Protein AF-A0A7I8ECK7-F1 (afdb_monomer_lite)

Secondary structure (DSSP, 8-state):
----TT---HHHHHHHHHHHH-THHHHHHHHHHHHHH-PPPPPHHHHHHHHHTPPPPPSSTT---

Structure (mmCIF, N/CA/C/O backbone):
data_AF-A0A7I8ECK7-F1
#
_entry.id   AF-A0A7I8ECK7-F1
#
loop_
_atom_site.group_PDB
_atom_site.id
_atom_site.type_symbol
_atom_site.label_atom_id
_atom_site.label_alt_id
_atom_site.label_comp_id
_atom_site.label_asym_id
_atom_site.label_entity_id
_atom_site.label_seq_id
_atom_site.pdbx_PDB_ins_code
_atom_site.Cartn_x
_atom_site.Cartn_y
_atom_site.Cartn_z
_atom_site.occupancy
_atom_site.B_iso_or_equiv
_atom_site.auth_seq_id
_atom_site.auth_comp_id
_atom_site.auth_asym_id
_atom_site.auth_atom_id
_atom_site.pdbx_PDB_model_num
ATOM 1 N N . MET A 1 1 ? 9.923 -6.477 35.379 1.00 50.03 1 MET A N 1
ATOM 2 C CA . MET A 1 1 ? 9.184 -5.791 34.295 1.00 50.03 1 MET A CA 1
ATOM 3 C C . MET A 1 1 ? 7.911 -6.573 34.025 1.00 50.03 1 MET A C 1
ATOM 5 O O . MET A 1 1 ? 7.980 -7.622 33.401 1.00 50.03 1 MET A O 1
ATOM 9 N N . PHE A 1 2 ? 6.770 -6.120 34.539 1.00 56.81 2 PHE A N 1
ATOM 10 C CA . PHE A 1 2 ? 5.486 -6.740 34.216 1.00 56.81 2 PHE A CA 1
ATOM 11 C C . PHE A 1 2 ? 4.980 -6.122 32.913 1.00 56.81 2 PHE A C 1
ATOM 13 O O . PHE A 1 2 ? 4.617 -4.948 32.877 1.00 56.81 2 PHE A O 1
ATOM 20 N N . LYS A 1 3 ? 5.024 -6.890 31.822 1.00 62.97 3 LYS A N 1
ATOM 21 C CA . LYS A 1 3 ? 4.345 -6.528 30.576 1.00 62.97 3 LYS A CA 1
ATOM 22 C C . LYS A 1 3 ? 2.854 -6.670 30.867 1.00 62.97 3 LYS A C 1
ATOM 24 O O . LYS A 1 3 ? 2.403 -7.771 31.161 1.00 62.97 3 LYS A O 1
ATOM 29 N N . ASN A 1 4 ? 2.113 -5.567 30.872 1.00 61.19 4 ASN A N 1
ATOM 30 C CA . ASN A 1 4 ? 0.675 -5.608 31.106 1.00 61.19 4 ASN A CA 1
ATOM 31 C C . ASN A 1 4 ? 0.007 -6.203 29.854 1.00 61.19 4 ASN A C 1
ATOM 33 O O . ASN A 1 4 ? -0.282 -5.492 28.898 1.00 61.19 4 ASN A O 1
ATOM 37 N N . THR A 1 5 ? -0.134 -7.529 29.815 1.00 68.38 5 THR A N 1
ATOM 38 C CA . THR A 1 5 ? -0.640 -8.293 28.660 1.00 68.38 5 THR A CA 1
ATOM 39 C C . THR A 1 5 ? -2.151 -8.181 28.470 1.00 68.38 5 THR A C 1
ATOM 41 O O . THR A 1 5 ? -2.666 -8.719 27.498 1.00 68.38 5 THR A O 1
ATOM 44 N N . GLN A 1 6 ? -2.855 -7.500 29.378 1.00 81.75 6 GLN A N 1
ATOM 45 C CA . GLN A 1 6 ? -4.316 -7.417 29.374 1.00 81.75 6 GLN A CA 1
ATOM 46 C C . GLN A 1 6 ? -4.857 -6.096 28.815 1.00 81.75 6 GLN A C 1
ATOM 48 O O . GLN A 1 6 ? -6.048 -6.000 28.524 1.00 81.75 6 GLN A O 1
ATOM 53 N N . TYR A 1 7 ? -4.018 -5.065 28.673 1.00 88.12 7 TYR A N 1
ATOM 54 C CA . TYR A 1 7 ? -4.487 -3.796 28.127 1.00 88.12 7 TYR A CA 1
ATOM 55 C C . TYR A 1 7 ? -4.784 -3.934 26.631 1.00 88.12 7 TYR A C 1
ATOM 57 O O . TYR A 1 7 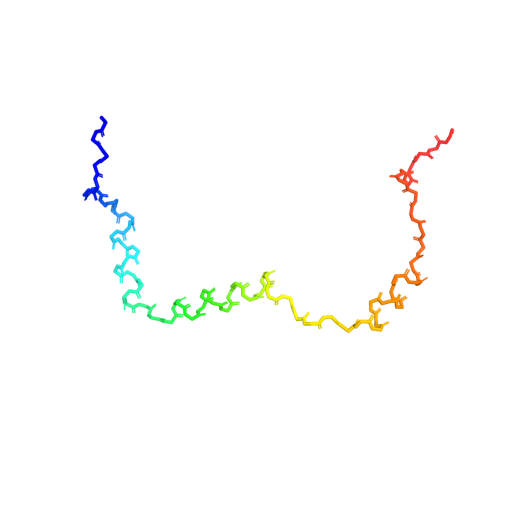? -3.900 -4.263 25.839 1.00 88.12 7 TYR A O 1
ATOM 65 N N . VAL A 1 8 ? -6.022 -3.622 26.254 1.00 88.88 8 VAL A N 1
ATOM 66 C CA . VAL A 1 8 ? -6.466 -3.485 24.867 1.00 88.88 8 VAL A CA 1
ATOM 67 C C . VAL A 1 8 ? -6.946 -2.050 24.685 1.00 88.88 8 VAL A C 1
ATOM 69 O O . VAL A 1 8 ? -7.842 -1.612 25.406 1.00 88.88 8 VAL A O 1
ATOM 72 N N . SER A 1 9 ? -6.353 -1.317 23.739 1.00 94.44 9 SER A N 1
ATOM 73 C CA . SER A 1 9 ? -6.758 0.064 23.455 1.00 94.44 9 SER A CA 1
ATOM 74 C C . SER A 1 9 ? -8.184 0.132 22.911 1.00 94.44 9 SER A C 1
ATOM 76 O O . SER A 1 9 ? -8.639 -0.789 22.230 1.00 94.44 9 SER A O 1
ATOM 78 N N . GLU A 1 10 ? -8.864 1.253 23.144 1.00 96.25 10 GLU A N 1
ATOM 79 C CA . GLU A 1 10 ? -10.203 1.509 22.594 1.00 96.25 10 GLU A CA 1
ATOM 80 C C . GLU A 1 10 ? -10.227 1.365 21.071 1.00 96.25 10 GLU A C 1
ATOM 82 O O . GLU A 1 10 ? -11.123 0.739 20.515 1.00 96.25 10 GLU A O 1
ATOM 87 N N . PHE A 1 11 ? -9.183 1.850 20.394 1.00 96.69 11 PHE A N 1
ATOM 88 C CA . PHE A 1 11 ? -9.035 1.685 18.951 1.00 96.69 11 PHE A CA 1
ATOM 89 C C . PHE A 1 11 ? -9.000 0.211 18.529 1.00 96.69 11 PHE A C 1
ATOM 91 O O . PHE A 1 11 ? -9.622 -0.163 17.539 1.00 96.69 11 PHE A O 1
ATOM 98 N N . THR A 1 12 ? -8.304 -0.645 19.283 1.00 95.31 12 THR A N 1
ATOM 99 C CA . THR A 1 12 ? -8.255 -2.082 18.973 1.00 95.31 12 THR A CA 1
ATOM 100 C C . THR A 1 12 ? -9.633 -2.721 19.124 1.00 95.31 12 THR A C 1
ATOM 102 O O . THR A 1 12 ? -10.031 -3.507 18.269 1.00 95.31 12 THR A O 1
ATOM 105 N N . GLN A 1 13 ? -10.375 -2.357 20.173 1.00 96.12 13 GLN A N 1
ATOM 106 C CA . GLN A 1 13 ? -11.739 -2.849 20.392 1.00 96.12 13 GLN A CA 1
ATOM 107 C C . GLN A 1 13 ? -12.680 -2.386 19.270 1.00 96.12 13 GLN A C 1
ATOM 109 O O . GLN A 1 13 ? -13.422 -3.193 18.715 1.00 96.12 13 GLN A O 1
ATOM 114 N N . PHE A 1 14 ? -12.587 -1.113 18.874 1.00 97.25 14 PHE A N 1
ATOM 115 C CA . PHE A 1 14 ? -13.330 -0.554 17.745 1.00 97.25 14 PHE A CA 1
ATOM 116 C C . PHE A 1 14 ? -13.040 -1.305 16.440 1.00 97.25 14 PHE A C 1
ATOM 118 O O . PHE A 1 14 ? -13.965 -1.752 15.766 1.00 97.25 14 PHE A O 1
ATOM 125 N N . MET A 1 15 ? -11.761 -1.487 16.100 1.00 96.69 15 MET A N 1
ATOM 126 C CA . MET A 1 15 ? -11.366 -2.174 14.869 1.00 96.69 15 MET A CA 1
ATOM 127 C C . MET A 1 15 ? -11.839 -3.629 14.845 1.00 96.69 15 MET A C 1
ATOM 129 O O . MET A 1 15 ? -12.215 -4.122 13.786 1.00 96.69 15 MET A O 1
ATOM 133 N N . GLN A 1 16 ? -11.846 -4.316 15.992 1.00 95.25 16 GLN A N 1
ATOM 134 C CA . GLN A 1 16 ? -12.382 -5.675 16.087 1.00 95.25 16 GLN A CA 1
ATOM 135 C C . GLN A 1 16 ? -13.879 -5.720 15.767 1.00 95.25 16 GLN A C 1
ATOM 137 O O . GLN A 1 16 ? -14.278 -6.549 14.955 1.00 95.25 16 GLN A O 1
ATOM 142 N N . GLY A 1 17 ? -14.682 -4.819 16.343 1.00 97.12 17 GLY A N 1
ATOM 143 C CA . GLY A 1 17 ? -16.113 -4.729 16.029 1.00 97.12 17 GLY A CA 1
ATOM 144 C C . GLY A 1 17 ? -16.360 -4.384 14.559 1.00 97.12 17 GLY A C 1
ATOM 145 O O . GLY A 1 17 ? -17.078 -5.093 13.863 1.00 97.12 17 GLY A O 1
ATOM 146 N N . TYR A 1 18 ? -15.661 -3.372 14.041 1.00 97.38 18 TYR A N 1
ATOM 147 C CA . TYR A 1 18 ? -15.781 -2.963 12.641 1.00 97.38 18 TYR A CA 1
ATOM 148 C C . TYR A 1 18 ? -15.487 -4.108 11.658 1.00 97.38 18 TYR A C 1
ATOM 150 O O . TYR A 1 18 ? -16.228 -4.298 10.697 1.00 97.38 18 TYR A O 1
ATOM 158 N N . LEU A 1 19 ? -14.428 -4.890 11.890 1.00 95.88 19 LEU A N 1
ATOM 159 C CA . LEU A 1 19 ? -14.075 -6.014 11.015 1.00 95.88 19 LEU A CA 1
ATOM 160 C C . LEU A 1 19 ? -15.045 -7.200 11.130 1.00 95.88 19 LEU A C 1
ATOM 162 O O . LEU A 1 19 ? -15.156 -7.968 10.178 1.00 95.88 19 LEU A O 1
ATOM 166 N N . GLN A 1 20 ? -15.735 -7.362 12.264 1.00 95.50 20 GLN A N 1
ATOM 167 C CA . GLN A 1 20 ? -16.809 -8.352 12.398 1.00 95.50 20 GLN A CA 1
ATOM 168 C C . GLN A 1 20 ? -18.044 -7.947 11.590 1.00 95.50 20 GLN A C 1
ATOM 170 O O . GLN A 1 20 ? -18.624 -8.788 10.906 1.00 95.50 20 GLN A O 1
ATOM 175 N N . ASP A 1 21 ? -18.401 -6.663 11.632 1.00 97.75 21 ASP A N 1
ATOM 176 C CA . ASP A 1 21 ? -19.568 -6.128 10.928 1.00 97.75 21 ASP A CA 1
ATOM 177 C C . ASP A 1 21 ? -19.341 -5.993 9.409 1.00 97.75 21 ASP A C 1
ATOM 179 O O . ASP A 1 21 ? -20.303 -5.986 8.642 1.00 97.75 21 ASP A O 1
ATOM 183 N N . ASN A 1 22 ? -18.080 -5.909 8.961 1.00 97.25 22 ASN A N 1
ATOM 184 C CA . ASN A 1 22 ? -17.700 -5.672 7.561 1.00 97.25 22 ASN A CA 1
ATOM 185 C C . ASN A 1 22 ? -16.725 -6.756 7.047 1.00 97.25 22 ASN A C 1
ATOM 187 O O . ASN A 1 22 ? -15.526 -6.497 6.882 1.00 97.25 22 ASN A O 1
ATOM 191 N N . PRO A 1 23 ? -17.198 -7.996 6.807 1.00 93.62 23 PRO A N 1
ATOM 192 C CA . PRO A 1 23 ? -16.340 -9.105 6.376 1.00 93.62 23 PRO A CA 1
ATOM 193 C C . PRO A 1 23 ? -15.703 -8.893 4.988 1.00 93.62 23 PRO A C 1
ATOM 195 O O . PRO A 1 23 ? -14.656 -9.468 4.692 1.00 93.62 23 PRO A O 1
ATOM 198 N N . ASP A 1 24 ? -16.294 -8.046 4.147 1.00 95.44 24 ASP A N 1
ATOM 199 C CA . ASP A 1 24 ? -15.787 -7.636 2.832 1.00 95.44 24 ASP A CA 1
ATOM 200 C C . ASP A 1 24 ? -14.471 -6.845 2.917 1.00 95.44 24 ASP A C 1
ATOM 202 O O . ASP A 1 24 ? -13.615 -6.951 2.035 1.00 95.44 24 ASP A O 1
ATOM 206 N N . VAL A 1 25 ? -14.242 -6.123 4.018 1.00 95.69 25 VAL A N 1
ATOM 207 C CA . VAL A 1 25 ? -13.001 -5.368 4.246 1.00 95.69 25 VAL A CA 1
ATOM 208 C C . VAL A 1 25 ? -11.781 -6.291 4.254 1.00 95.69 25 VAL A C 1
ATOM 210 O O . VAL A 1 25 ? -10.720 -5.910 3.757 1.00 95.69 25 VAL A O 1
ATOM 213 N N . ALA A 1 26 ? -11.910 -7.516 4.772 1.00 90.06 26 ALA A N 1
ATOM 214 C CA . ALA A 1 26 ? -10.815 -8.486 4.769 1.00 90.06 26 ALA A CA 1
ATOM 215 C C . ALA A 1 26 ? -10.393 -8.863 3.338 1.00 90.06 26 ALA A C 1
ATOM 217 O O . ALA A 1 26 ? -9.196 -8.930 3.046 1.00 90.06 26 ALA A O 1
ATOM 218 N N . GLN A 1 27 ? -11.365 -9.038 2.439 1.00 90.12 27 GLN A N 1
ATOM 219 C CA . GLN A 1 27 ? -11.120 -9.294 1.022 1.00 90.12 27 GLN A CA 1
ATOM 220 C C . GLN A 1 27 ? -10.453 -8.080 0.356 1.00 90.12 27 GLN A C 1
ATOM 222 O O . GLN A 1 27 ? -9.406 -8.221 -0.280 1.00 90.12 27 GLN A O 1
ATOM 227 N N . GLY A 1 28 ? -10.965 -6.872 0.611 1.00 91.81 28 GLY A N 1
ATOM 228 C CA . GLY A 1 28 ? -10.374 -5.630 0.103 1.00 91.81 28 GLY A CA 1
ATOM 229 C C . GLY A 1 28 ? -8.928 -5.401 0.564 1.00 91.81 28 GLY A C 1
ATOM 230 O O . GLY A 1 28 ? -8.108 -4.881 -0.189 1.00 91.81 28 GLY A O 1
ATOM 231 N N . GLN A 1 29 ? -8.556 -5.839 1.772 1.00 89.69 29 GLN A N 1
ATOM 232 C CA . GLN A 1 29 ? -7.164 -5.779 2.234 1.00 89.69 29 GLN A CA 1
ATOM 233 C C . GLN A 1 29 ? -6.232 -6.710 1.449 1.00 89.69 29 GLN A C 1
ATOM 235 O O . GLN A 1 29 ? -5.071 -6.359 1.224 1.00 89.69 29 GLN A O 1
ATOM 240 N N . VAL A 1 30 ? -6.702 -7.900 1.061 1.00 87.62 30 VAL A N 1
ATOM 241 C CA . VAL A 1 30 ? -5.926 -8.832 0.227 1.00 87.62 30 VAL A CA 1
ATOM 242 C C . VAL A 1 30 ? -5.712 -8.225 -1.157 1.00 87.62 30 VAL A C 1
ATOM 244 O O . VAL A 1 30 ? -4.571 -8.122 -1.606 1.00 87.62 30 VAL A O 1
ATOM 247 N N . GLU A 1 31 ? -6.786 -7.744 -1.780 1.00 89.25 31 GLU A N 1
ATOM 248 C CA . GLU A 1 31 ? -6.749 -7.098 -3.096 1.00 89.25 31 GLU A CA 1
ATOM 249 C C . GLU A 1 31 ? -5.870 -5.841 -3.088 1.00 89.25 31 GLU A C 1
ATOM 251 O O . GLU A 1 31 ? -5.005 -5.670 -3.946 1.00 89.25 31 GLU A O 1
ATOM 256 N N . GLY A 1 32 ? -6.004 -4.996 -2.065 1.00 88.88 32 GLY A N 1
ATOM 257 C CA . GLY A 1 32 ? -5.194 -3.790 -1.904 1.00 88.88 32 GLY A CA 1
ATOM 258 C C . GLY A 1 32 ? -3.701 -4.082 -1.732 1.00 88.88 32 GLY A C 1
ATOM 259 O O . GLY A 1 32 ? -2.864 -3.355 -2.272 1.00 88.88 32 GLY A O 1
ATOM 260 N N . ARG A 1 33 ? -3.334 -5.168 -1.031 1.00 86.94 33 ARG A N 1
ATOM 261 C CA . ARG A 1 33 ? -1.931 -5.613 -0.961 1.00 86.94 33 ARG A CA 1
ATOM 262 C C . ARG A 1 33 ? -1.418 -6.069 -2.323 1.00 86.94 33 ARG A C 1
ATOM 264 O O . ARG A 1 33 ? -0.270 -5.759 -2.646 1.00 86.94 33 ARG A O 1
ATOM 271 N N . ALA A 1 34 ? -2.250 -6.744 -3.114 1.00 83.06 34 ALA A N 1
ATOM 272 C CA . ALA A 1 34 ? -1.863 -7.202 -4.441 1.00 83.06 34 ALA A CA 1
ATOM 273 C C . ALA A 1 34 ? -1.500 -6.035 -5.374 1.00 83.06 34 ALA A C 1
ATOM 275 O O . ALA A 1 34 ? -0.493 -6.100 -6.070 1.00 83.06 34 ALA A O 1
ATOM 276 N N . LEU A 1 35 ? -2.224 -4.912 -5.301 1.00 83.12 35 LEU A N 1
ATOM 277 C CA . LEU A 1 35 ? -1.935 -3.720 -6.114 1.00 83.12 35 LEU A CA 1
ATOM 278 C C . LEU A 1 35 ? -0.522 -3.149 -5.902 1.00 83.12 35 LEU A C 1
ATOM 280 O O . LEU A 1 35 ? 0.114 -2.665 -6.843 1.00 83.12 35 LEU A O 1
ATOM 284 N N . LEU A 1 36 ? -0.027 -3.168 -4.663 1.00 77.19 36 LEU A N 1
ATOM 285 C CA . LEU A 1 36 ? 1.271 -2.581 -4.325 1.00 77.19 36 LEU A CA 1
ATOM 286 C C . LEU A 1 36 ? 2.417 -3.583 -4.470 1.00 77.19 36 LEU A C 1
ATOM 288 O O . LEU A 1 36 ? 3.465 -3.236 -5.025 1.00 77.19 36 LEU A O 1
ATOM 292 N N . TRP A 1 37 ? 2.211 -4.806 -3.983 1.00 73.38 37 TRP A N 1
ATOM 293 C CA . TRP A 1 37 ? 3.283 -5.776 -3.760 1.00 73.38 37 TRP A CA 1
ATOM 294 C C . TRP A 1 37 ? 3.280 -6.925 -4.760 1.00 73.38 37 TRP A C 1
ATOM 296 O O . TRP A 1 37 ? 4.353 -7.380 -5.153 1.00 73.38 37 TRP A O 1
ATOM 306 N N . ASP A 1 38 ? 2.104 -7.365 -5.202 1.00 72.88 38 ASP A N 1
ATOM 307 C CA . ASP A 1 38 ? 1.967 -8.505 -6.104 1.00 72.88 38 ASP A CA 1
ATOM 308 C C . ASP A 1 38 ? 2.062 -7.998 -7.547 1.00 72.88 38 ASP A C 1
ATOM 310 O O . ASP A 1 38 ? 1.084 -7.772 -8.262 1.00 72.88 38 ASP A O 1
ATOM 314 N N . LYS A 1 39 ? 3.298 -7.692 -7.955 1.00 70.88 39 LYS A N 1
ATOM 315 C CA . LYS A 1 39 ? 3.588 -7.316 -9.337 1.00 70.88 39 LYS A CA 1
ATOM 316 C C . LYS A 1 39 ? 3.304 -8.524 -10.220 1.00 70.88 39 LYS A C 1
ATOM 318 O O . LYS A 1 39 ? 3.847 -9.602 -9.984 1.00 70.88 39 LYS A O 1
ATOM 323 N N . ALA A 1 40 ? 2.491 -8.326 -11.256 1.00 76.94 40 ALA A N 1
ATOM 324 C CA . ALA A 1 40 ? 2.279 -9.348 -12.270 1.00 76.94 40 ALA A CA 1
ATOM 325 C C . ALA A 1 40 ? 3.634 -9.851 -12.809 1.00 76.94 40 ALA A C 1
ATOM 327 O O . ALA A 1 40 ? 4.571 -9.048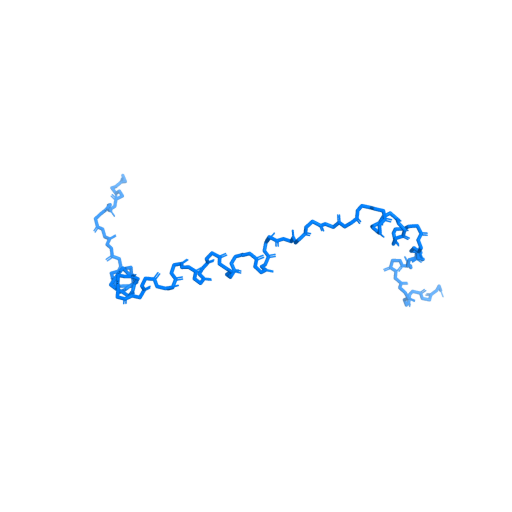 -12.926 1.00 76.94 40 ALA A O 1
ATOM 328 N N . PRO A 1 41 ? 3.756 -11.151 -13.142 1.00 80.75 41 PRO A N 1
ATOM 329 C CA . PRO A 1 41 ? 4.967 -11.685 -13.741 1.00 80.75 41 PRO A CA 1
ATOM 330 C C . PRO A 1 41 ? 5.381 -10.841 -14.944 1.00 80.75 41 PRO A C 1
ATOM 332 O O . PRO A 1 41 ? 4.590 -10.601 -15.856 1.00 80.75 41 PRO A O 1
ATOM 335 N N . ILE A 1 42 ? 6.623 -10.373 -14.931 1.00 82.69 42 ILE A N 1
ATOM 336 C CA . ILE A 1 42 ? 7.184 -9.622 -16.050 1.00 82.69 42 ILE A CA 1
ATOM 337 C C . ILE A 1 42 ? 7.593 -10.597 -17.153 1.00 82.69 42 ILE A C 1
ATOM 339 O O . ILE A 1 42 ? 8.154 -11.660 -16.874 1.00 82.69 42 ILE A O 1
ATOM 343 N N . ASN A 1 43 ? 7.340 -10.234 -18.408 1.00 91.25 43 ASN A N 1
ATOM 344 C CA . ASN A 1 43 ? 7.857 -10.985 -19.543 1.00 91.25 43 ASN A CA 1
ATOM 345 C C . ASN A 1 43 ? 9.388 -10.824 -19.585 1.00 91.25 43 ASN A C 1
ATOM 347 O O . ASN A 1 43 ? 9.897 -9.705 -19.680 1.00 91.25 43 ASN A O 1
ATOM 351 N N . LEU A 1 44 ? 10.120 -11.935 -19.460 1.00 91.25 44 LEU A N 1
ATOM 352 C CA . LEU A 1 44 ? 11.580 -11.910 -19.348 1.00 91.25 44 LEU A CA 1
ATOM 353 C C . LEU A 1 44 ? 12.245 -11.400 -20.629 1.00 91.25 44 LEU A C 1
ATOM 355 O O . LEU A 1 44 ? 13.145 -10.569 -20.536 1.00 91.25 44 LEU A O 1
ATOM 359 N N . ASP A 1 45 ? 11.739 -11.797 -21.796 1.00 94.88 45 ASP A N 1
ATOM 360 C CA . ASP A 1 45 ? 12.269 -11.353 -23.087 1.00 94.88 45 ASP A CA 1
ATOM 361 C C . ASP A 1 45 ? 12.035 -9.850 -23.292 1.00 94.88 45 ASP A C 1
ATOM 363 O O . ASP A 1 45 ? 12.862 -9.138 -23.854 1.00 94.88 45 ASP A O 1
ATOM 367 N N . GLU A 1 46 ? 10.887 -9.339 -22.843 1.00 92.75 46 GLU A N 1
ATOM 368 C CA . GLU A 1 46 ? 10.590 -7.906 -22.906 1.00 92.75 46 GLU A CA 1
ATOM 369 C C . GLU A 1 46 ? 11.485 -7.103 -21.963 1.00 92.75 46 GLU A C 1
ATOM 371 O O . GLU A 1 46 ? 11.998 -6.051 -22.347 1.00 92.75 46 GLU A O 1
ATOM 376 N N . ARG A 1 47 ? 11.729 -7.622 -20.755 1.00 91.75 47 ARG A N 1
ATOM 377 C CA . ARG A 1 47 ? 12.672 -7.022 -19.810 1.00 91.75 47 ARG A CA 1
ATOM 378 C C . ARG A 1 47 ? 14.086 -6.978 -20.380 1.00 91.75 47 ARG A C 1
ATOM 380 O O . ARG A 1 47 ? 14.748 -5.955 -20.230 1.00 91.75 47 ARG A O 1
ATOM 387 N N . GLU A 1 48 ? 14.548 -8.062 -20.992 1.00 95.44 48 GLU A N 1
ATOM 388 C CA . GLU A 1 48 ? 15.880 -8.128 -21.596 1.00 95.44 48 GLU A CA 1
ATOM 389 C C . GLU A 1 48 ? 16.015 -7.102 -22.723 1.00 95.44 48 GLU A C 1
ATOM 391 O O . GLU A 1 48 ? 16.896 -6.246 -22.660 1.00 95.44 48 GLU A O 1
ATOM 396 N N . ARG A 1 49 ? 15.052 -7.057 -23.652 1.00 95.19 49 ARG A N 1
ATOM 397 C CA . ARG A 1 49 ? 15.015 -6.039 -24.714 1.00 95.19 49 ARG A CA 1
ATOM 398 C C . ARG A 1 49 ? 14.998 -4.610 -24.170 1.00 95.19 49 ARG A C 1
ATOM 400 O O . ARG A 1 49 ? 15.670 -3.737 -24.714 1.00 95.19 49 ARG A O 1
ATOM 407 N N . ALA A 1 50 ? 14.244 -4.350 -23.102 1.00 92.62 50 ALA A N 1
ATOM 408 C CA . ALA A 1 50 ? 14.200 -3.031 -22.476 1.00 92.62 50 ALA A CA 1
ATOM 409 C C . ALA A 1 50 ? 15.574 -2.627 -21.916 1.00 92.62 50 ALA A C 1
ATOM 411 O O . ALA A 1 50 ? 16.005 -1.493 -22.124 1.00 92.62 50 ALA A O 1
ATOM 412 N N . ILE A 1 51 ? 16.275 -3.560 -21.261 1.00 91.38 51 ILE A N 1
ATOM 413 C CA . ILE A 1 51 ? 17.636 -3.353 -20.751 1.00 91.38 51 ILE A CA 1
ATOM 414 C C . ILE A 1 51 ? 18.612 -3.093 -21.906 1.00 91.38 51 ILE A C 1
ATOM 416 O O . ILE A 1 51 ? 19.372 -2.129 -21.843 1.00 91.38 51 ILE A O 1
ATOM 420 N N . GLU A 1 52 ? 18.561 -3.897 -22.969 1.00 94.88 52 GLU A N 1
ATOM 421 C CA . GLU A 1 52 ? 19.421 -3.750 -24.151 1.00 94.88 52 GLU A CA 1
ATOM 422 C C . GLU A 1 52 ? 19.188 -2.432 -24.899 1.00 94.88 52 GLU A C 1
ATOM 424 O O . GLU A 1 52 ? 20.129 -1.823 -25.402 1.00 94.88 52 GLU A O 1
ATOM 429 N N . SER A 1 53 ? 17.938 -1.964 -24.954 1.00 94.25 53 SER A N 1
ATOM 430 C CA . SER A 1 53 ? 17.571 -0.698 -25.602 1.00 94.25 53 SER A CA 1
ATOM 431 C C . SER A 1 53 ? 17.922 0.553 -24.783 1.00 94.25 53 SER A C 1
ATOM 433 O O . SER A 1 53 ? 17.794 1.675 -25.279 1.00 94.25 53 SER A O 1
ATOM 435 N N . GLY A 1 54 ? 18.335 0.385 -23.523 1.00 92.31 54 GLY A N 1
ATOM 436 C CA . GLY A 1 54 ? 18.594 1.487 -22.604 1.00 92.31 54 GLY A CA 1
ATOM 437 C C . GLY A 1 54 ? 19.802 2.333 -23.013 1.00 92.31 54 GLY A C 1
ATOM 438 O O . GLY A 1 54 ? 20.899 1.823 -23.221 1.00 92.31 54 GLY A O 1
ATOM 439 N N . VAL A 1 55 ? 19.630 3.658 -23.060 1.00 90.00 55 VAL A N 1
ATOM 440 C CA . VAL A 1 55 ? 20.737 4.608 -23.266 1.00 90.00 55 VAL A CA 1
ATOM 441 C C . VAL A 1 55 ? 21.285 5.043 -21.902 1.00 90.00 55 VAL A C 1
ATOM 443 O O . VAL A 1 55 ? 20.508 5.543 -21.080 1.00 90.00 55 VAL A O 1
ATOM 446 N N . PRO A 1 56 ? 22.598 4.895 -21.630 1.00 88.19 56 PRO A N 1
ATOM 447 C CA . PRO A 1 56 ? 23.175 5.282 -20.348 1.00 88.19 56 PRO A CA 1
ATOM 448 C C . PRO A 1 56 ? 23.003 6.785 -20.104 1.00 88.19 56 PRO A C 1
ATOM 450 O O . PRO A 1 56 ? 23.378 7.620 -20.927 1.00 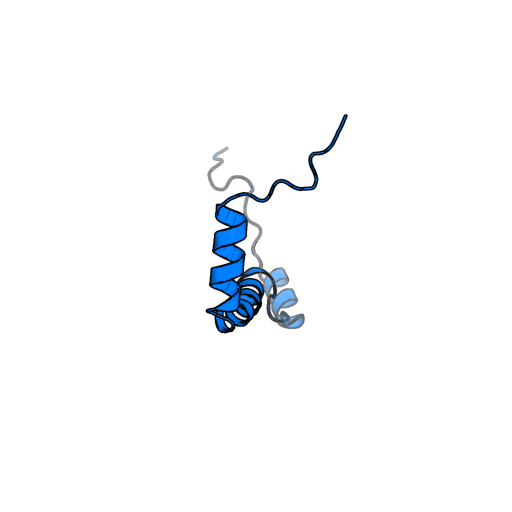88.19 56 PRO A O 1
ATOM 453 N N . GLN A 1 57 ? 22.438 7.127 -18.947 1.00 88.31 57 GLN A N 1
ATOM 454 C CA . GLN A 1 57 ? 22.263 8.509 -18.506 1.00 88.31 5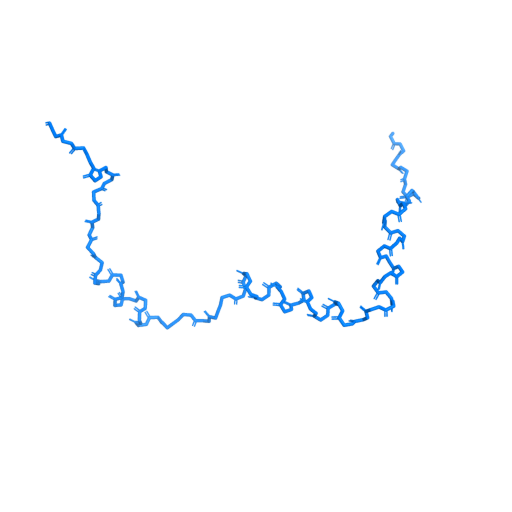7 GLN A CA 1
ATOM 455 C C . GLN A 1 57 ? 23.487 8.964 -17.707 1.00 88.31 57 GLN A C 1
ATOM 457 O O . GLN A 1 57 ? 24.039 8.205 -16.907 1.00 88.31 57 GLN A O 1
ATOM 462 N N . LYS A 1 58 ? 23.912 10.218 -17.899 1.00 89.44 58 LYS A N 1
ATOM 463 C CA . LYS A 1 58 ? 24.968 10.817 -17.069 1.00 89.44 58 LYS A CA 1
ATOM 464 C C . LYS A 1 58 ? 24.496 10.875 -15.604 1.00 89.44 58 LYS A C 1
ATOM 466 O O . LYS A 1 58 ? 23.351 11.270 -15.385 1.00 89.44 58 LYS A O 1
ATOM 471 N N . PRO A 1 59 ? 25.360 10.588 -14.606 1.00 89.31 59 PRO A N 1
ATOM 472 C CA . PRO A 1 59 ? 24.999 10.717 -13.187 1.00 89.31 59 PRO A CA 1
ATOM 473 C C . PRO A 1 59 ? 24.512 12.123 -12.822 1.00 89.31 59 PRO A C 1
ATOM 475 O O . PRO A 1 59 ? 23.621 12.285 -11.995 1.00 89.31 59 PRO A O 1
ATOM 478 N N . TYR A 1 60 ? 25.074 13.132 -13.490 1.00 91.94 60 TYR A N 1
ATOM 479 C CA . TYR A 1 60 ? 24.680 14.527 -13.363 1.00 91.94 60 TYR A CA 1
ATOM 480 C C . TYR A 1 60 ? 24.395 15.102 -14.758 1.00 91.94 60 TYR A C 1
ATOM 482 O O . TYR A 1 60 ? 25.321 15.571 -15.422 1.00 91.94 60 TYR A O 1
ATOM 490 N N . PRO A 1 61 ? 23.130 15.074 -15.230 1.00 89.56 61 PRO A N 1
ATOM 491 C CA . PRO A 1 61 ? 22.753 15.558 -16.564 1.00 89.56 61 PRO A CA 1
ATOM 492 C C . PRO A 1 61 ? 23.097 17.031 -16.823 1.00 89.56 61 PRO A C 1
ATOM 494 O O . PRO A 1 61 ? 23.276 17.426 -17.971 1.00 89.56 61 PRO A O 1
ATOM 497 N N . TYR A 1 62 ? 23.211 17.823 -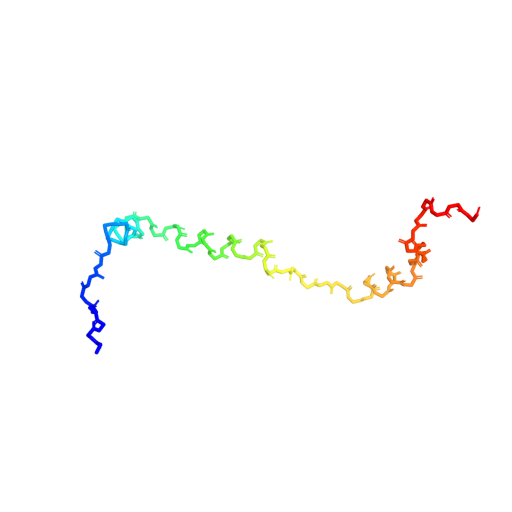15.755 1.00 92.25 62 TYR A N 1
ATOM 498 C CA . TYR A 1 62 ? 23.477 19.261 -15.799 1.00 92.25 62 TYR A CA 1
ATOM 499 C C . TYR A 1 62 ? 24.905 19.644 -15.400 1.00 92.25 62 TYR A C 1
ATOM 501 O O . TYR A 1 62 ? 25.184 20.833 -15.278 1.00 92.25 62 TYR A O 1
ATOM 509 N N . LEU A 1 63 ? 25.801 18.679 -15.155 1.00 92.12 63 LEU A N 1
ATOM 510 C CA . LEU A 1 63 ? 27.198 19.010 -14.883 1.00 92.12 63 LEU A CA 1
ATOM 511 C C . LEU A 1 63 ? 27.838 19.525 -16.178 1.00 92.12 63 LEU A C 1
ATOM 513 O O . LEU A 1 63 ? 28.163 18.747 -17.076 1.00 92.12 63 LEU A O 1
ATOM 517 N N . THR A 1 64 ? 27.958 20.843 -16.279 1.00 81.31 64 THR A N 1
ATOM 518 C CA . THR A 1 64 ? 28.824 21.524 -17.241 1.00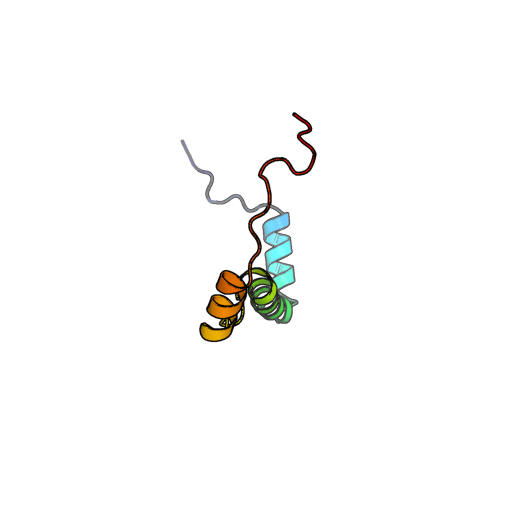 81.31 64 THR A CA 1
ATOM 519 C C . THR A 1 64 ? 30.243 21.497 -16.684 1.00 81.31 64 THR A C 1
ATOM 521 O O . THR A 1 64 ? 30.431 21.909 -15.538 1.00 81.31 64 THR A O 1
ATOM 524 N N . GLU A 1 65 ? 31.196 20.961 -17.451 1.00 70.38 65 GLU A N 1
ATOM 525 C CA . GLU A 1 65 ? 32.634 21.030 -17.127 1.00 70.38 65 GLU A CA 1
ATOM 526 C C . GLU A 1 65 ? 33.122 22.477 -16.977 1.00 70.38 65 GLU A C 1
ATOM 528 O O . GLU A 1 65 ? 32.590 23.358 -17.696 1.00 70.38 65 GLU A O 1
#

Foldseek 3Di:
DDPPPPDDDPVNVVVVVVCVVCVVVVVVVVVVCCVPPVDDDDDPVVVVVVVVPDDDDDPDNPDDD

Sequence (65 aa):
MFKNTQYVSEFTQFMQGYLQDNPDVAQGQVEGRALLWDKAPINLDERERAIESGVPQKPYPYLTE

pLDDT: mean 87.5, std 10.53, range [50.03, 97.75]

Radius of gyration: 24.49 Å; chains: 1; bounding box: 52×33×60 Å